Protein AF-X5E3U2-F1 (afdb_monomer)

Mean predicted aligned error: 13.61 Å

Solvent-accessible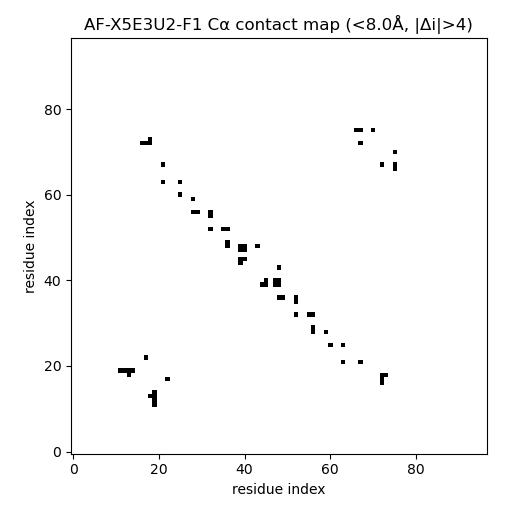 surface area (backbone atoms only — not comparable to full-atom values): 5946 Å² total; per-residue (Å²): 133,88,84,77,81,78,76,80,73,75,82,65,70,71,54,92,90,48,40,58,71,58,53,52,52,52,52,52,48,53,52,50,47,50,54,52,32,55,55,34,33,75,74,64,32,65,69,54,20,52,69,49,40,54,58,51,49,52,52,50,52,51,51,51,51,51,51,48,72,75,33,48,78,63,43,52,61,52,52,53,50,59,69,69,50,61,86,85,71,67,72,78,75,79,78,76,131

Structure (mmCIF, N/CA/C/O backbone):
data_AF-X5E3U2-F1
#
_entry.id   AF-X5E3U2-F1
#
loop_
_atom_site.group_PDB
_atom_site.id
_atom_site.type_symbol
_atom_site.label_atom_id
_atom_site.label_alt_id
_atom_site.label_comp_id
_atom_site.label_asym_id
_atom_site.label_entity_id
_atom_site.label_seq_id
_atom_site.pdbx_PDB_ins_code
_atom_site.Cartn_x
_atom_site.Cartn_y
_atom_site.Cartn_z
_atom_site.occupancy
_atom_site.B_iso_or_equiv
_atom_site.auth_seq_id
_atom_site.auth_comp_id
_atom_site.auth_asym_id
_atom_site.auth_atom_id
_atom_site.pdbx_PDB_model_num
ATOM 1 N N . MET A 1 1 ? -36.010 29.713 35.354 1.00 47.19 1 MET A N 1
ATOM 2 C CA . MET A 1 1 ? -35.149 29.579 34.156 1.00 47.19 1 MET A CA 1
ATOM 3 C C . MET A 1 1 ? -35.453 28.238 33.500 1.00 47.19 1 MET A C 1
ATOM 5 O O . MET A 1 1 ? -35.379 27.229 34.185 1.00 47.19 1 MET A O 1
ATOM 9 N N . LYS A 1 2 ? -35.898 28.222 32.236 1.00 42.88 2 LYS A N 1
ATOM 10 C CA . LYS A 1 2 ? -36.206 26.977 31.508 1.00 42.88 2 LYS A CA 1
ATOM 11 C C . LYS A 1 2 ? -34.900 26.383 30.973 1.00 42.88 2 LYS A C 1
ATOM 13 O O . LYS A 1 2 ? -34.243 27.016 30.154 1.00 42.88 2 LYS A O 1
ATOM 18 N N . SER A 1 3 ? -34.526 25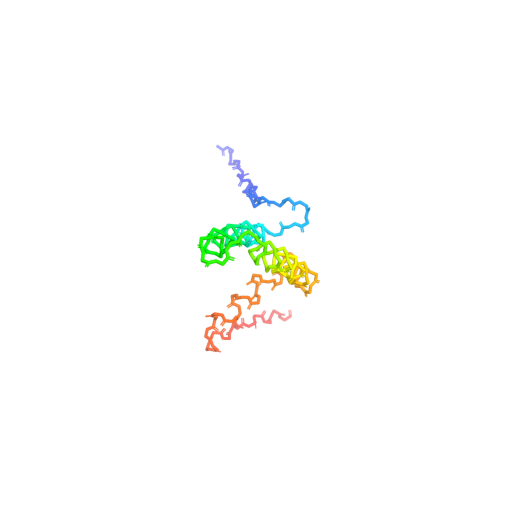.201 31.457 1.00 55.34 3 SER A N 1
ATOM 19 C CA . SER A 1 3 ? -33.362 24.460 30.965 1.00 55.34 3 SER A CA 1
ATOM 20 C C . SER A 1 3 ? -33.706 23.790 29.641 1.00 55.34 3 SER A C 1
ATOM 22 O O . SER A 1 3 ? -34.518 22.869 29.595 1.00 55.34 3 SER A O 1
ATOM 24 N N . TYR A 1 4 ? -33.089 24.257 28.561 1.00 59.38 4 TYR A N 1
ATOM 25 C CA . TYR A 1 4 ? -33.166 23.604 27.261 1.00 59.38 4 TYR A CA 1
ATOM 26 C C . TYR A 1 4 ? -32.114 22.499 27.215 1.00 59.38 4 TYR A C 1
ATOM 28 O O . TYR A 1 4 ? -30.918 22.760 27.342 1.00 59.38 4 TYR A O 1
ATOM 36 N N . THR A 1 5 ? -32.555 21.251 27.063 1.00 61.75 5 THR A N 1
ATOM 37 C CA . THR A 1 5 ? -31.647 20.116 26.903 1.00 61.75 5 THR A CA 1
ATOM 38 C C . THR A 1 5 ? -31.043 20.218 25.506 1.00 61.75 5 THR A C 1
ATOM 40 O O . THR A 1 5 ? -31.738 19.985 24.514 1.00 61.75 5 THR A O 1
ATOM 43 N N . ILE A 1 6 ? -29.774 20.606 25.395 1.00 63.44 6 ILE A N 1
ATOM 44 C CA . ILE A 1 6 ? -29.072 20.542 24.114 1.00 63.44 6 ILE A CA 1
ATOM 45 C C . ILE A 1 6 ? -28.891 19.060 23.793 1.00 63.44 6 ILE A C 1
ATOM 47 O O . ILE A 1 6 ? -28.033 18.386 24.362 1.00 63.44 6 ILE A O 1
ATOM 51 N N . GLN A 1 7 ? -29.741 18.532 22.911 1.00 62.28 7 GLN A N 1
ATOM 52 C CA . GLN A 1 7 ? -29.535 17.204 22.356 1.00 62.28 7 GLN A CA 1
ATOM 53 C C . GLN A 1 7 ? -28.278 17.272 21.497 1.00 62.28 7 GLN A C 1
ATOM 55 O O . GLN A 1 7 ? -28.237 17.974 20.487 1.00 62.28 7 GLN A O 1
ATOM 60 N N . LYS A 1 8 ? -27.226 16.586 21.946 1.00 55.66 8 LYS A N 1
ATOM 61 C CA . LYS A 1 8 ? -25.971 16.457 21.215 1.00 55.66 8 LYS A CA 1
ATOM 62 C C . LYS A 1 8 ? -26.270 15.670 19.943 1.00 55.66 8 LYS A C 1
ATOM 64 O O . LYS A 1 8 ? -26.354 14.448 19.964 1.00 55.66 8 LYS A O 1
ATOM 69 N N . ILE A 1 9 ? -26.506 16.393 18.857 1.00 55.59 9 ILE A N 1
ATOM 70 C CA . ILE A 1 9 ? -26.666 15.811 17.534 1.00 55.59 9 ILE A CA 1
ATOM 71 C C . ILE A 1 9 ? -25.303 15.205 17.216 1.00 55.59 9 ILE A C 1
ATOM 73 O O . ILE A 1 9 ? -24.306 15.922 17.158 1.00 55.59 9 ILE A O 1
ATOM 77 N N . ASP A 1 10 ? -25.236 13.880 17.132 1.00 52.31 10 ASP A N 1
ATOM 78 C CA . ASP A 1 10 ? -24.027 13.157 16.762 1.00 52.31 10 ASP A CA 1
ATOM 79 C C . ASP A 1 10 ? -23.653 13.569 15.332 1.00 52.31 10 ASP A C 1
ATOM 81 O O . ASP A 1 10 ? -24.068 12.950 14.354 1.00 52.31 10 ASP A O 1
ATOM 85 N N . THR A 1 11 ? -22.853 14.627 15.192 1.00 51.56 11 THR A N 1
ATOM 86 C CA . THR A 1 11 ? -22.246 15.075 13.929 1.00 51.56 11 THR A CA 1
ATOM 87 C C . THR A 1 11 ? -21.149 14.106 13.480 1.00 51.56 11 THR A C 1
ATOM 89 O O . THR A 1 11 ? -20.142 14.495 12.895 1.00 51.56 11 THR A O 1
ATOM 92 N N . ASN A 1 12 ? -21.301 12.814 13.768 1.00 47.12 12 ASN A N 1
ATOM 93 C CA . ASN A 1 12 ? -20.574 11.805 13.035 1.00 47.12 12 ASN A CA 1
ATOM 94 C C . ASN A 1 12 ? -21.135 11.848 11.620 1.00 47.12 12 ASN A C 1
ATOM 96 O O . ASN A 1 12 ? -22.319 11.599 11.409 1.00 47.12 12 ASN A O 1
ATOM 100 N N . LEU A 1 13 ? -20.285 12.238 10.674 1.00 47.31 13 LEU A N 1
ATOM 101 C CA . LEU A 1 13 ? -20.578 12.344 9.253 1.00 47.31 13 LEU A CA 1
ATOM 102 C C . LEU A 1 13 ? -20.969 10.950 8.717 1.00 47.31 13 LEU A C 1
ATOM 104 O O . LEU A 1 13 ? -20.165 10.222 8.138 1.00 47.31 13 LEU A O 1
ATOM 108 N N . TYR A 1 14 ? -22.205 10.528 8.978 1.00 46.16 14 TYR A N 1
ATOM 109 C CA . TYR A 1 14 ? -22.801 9.304 8.465 1.00 46.16 14 TYR A CA 1
ATOM 110 C C . TYR A 1 14 ? -23.221 9.577 7.024 1.00 46.16 14 TYR A C 1
ATOM 112 O O . TYR A 1 14 ? -24.399 9.744 6.709 1.00 46.16 14 TYR A O 1
ATOM 120 N N . ILE A 1 15 ? -22.244 9.623 6.121 1.00 51.19 15 ILE A N 1
ATOM 121 C CA . ILE A 1 15 ? -22.541 9.480 4.701 1.00 51.19 15 ILE A CA 1
ATOM 122 C C . ILE A 1 15 ? -23.052 8.045 4.545 1.00 51.19 15 ILE A C 1
ATOM 124 O O . ILE A 1 15 ? -22.297 7.088 4.738 1.00 51.19 15 ILE A O 1
ATOM 128 N N . LYS A 1 16 ? -24.363 7.907 4.297 1.00 44.75 16 LYS A N 1
ATOM 129 C CA . LYS A 1 16 ? -25.083 6.657 3.997 1.00 44.75 16 LYS A CA 1
ATOM 130 C C . LYS A 1 16 ? -24.157 5.643 3.304 1.00 44.75 16 LYS A C 1
ATOM 132 O O . LYS A 1 16 ? -23.932 5.736 2.106 1.00 44.75 16 LYS A O 1
ATOM 137 N N . GLY A 1 17 ? -23.627 4.672 4.051 1.00 51.66 17 GLY A N 1
ATOM 138 C CA . GLY A 1 17 ? -22.896 3.541 3.467 1.00 51.66 17 GLY A CA 1
ATOM 139 C C . GLY A 1 17 ? -21.388 3.465 3.722 1.00 51.66 17 GLY A C 1
ATOM 140 O O . GLY A 1 17 ? -20.836 2.387 3.507 1.00 51.66 17 GLY A O 1
ATOM 141 N N . PHE A 1 18 ? -20.720 4.506 4.227 1.00 52.38 18 PHE A N 1
ATOM 142 C CA . PHE A 1 18 ? -19.278 4.446 4.507 1.00 52.38 18 PHE A CA 1
ATOM 143 C C . PHE A 1 18 ? -18.972 4.972 5.913 1.00 52.38 18 PHE A C 1
ATOM 145 O O . PHE A 1 18 ? -19.177 6.142 6.218 1.00 52.38 18 PHE A O 1
ATOM 152 N N . SER A 1 19 ? -18.468 4.096 6.787 1.00 61.59 19 SER A N 1
ATOM 153 C CA . SER A 1 19 ? -17.897 4.515 8.072 1.00 61.59 19 SER A CA 1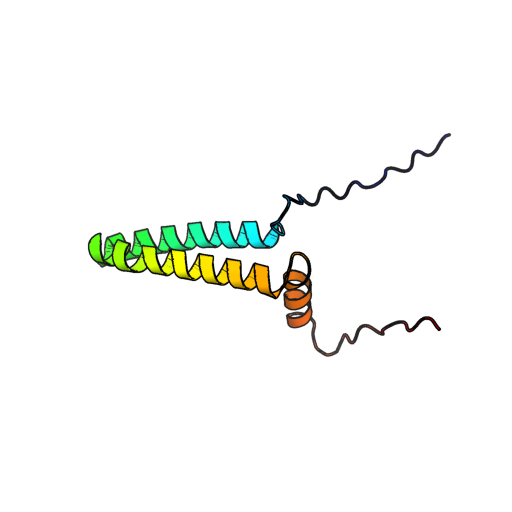
ATOM 154 C C . SER A 1 19 ? -16.756 5.496 7.787 1.00 61.59 19 SER A C 1
ATOM 156 O O . SER A 1 19 ? -15.880 5.169 6.984 1.00 61.59 19 SER A O 1
ATOM 158 N N . GLY A 1 20 ? -16.752 6.685 8.403 1.00 64.31 20 GLY A N 1
ATOM 159 C CA . GLY A 1 20 ? -15.790 7.755 8.085 1.00 64.31 20 GLY A CA 1
ATOM 160 C C . GLY A 1 20 ? -14.331 7.282 8.074 1.00 64.31 20 GLY A C 1
ATOM 161 O O . GLY A 1 20 ? -13.556 7.662 7.205 1.00 64.31 20 GLY A O 1
ATOM 162 N N . GLN A 1 21 ? -13.976 6.333 8.944 1.00 67.62 21 GLN A N 1
ATOM 163 C CA . GLN A 1 21 ? -12.642 5.727 8.990 1.00 67.62 21 GLN A CA 1
ATOM 164 C C . GLN A 1 21 ? -12.258 4.958 7.712 1.00 67.62 21 GLN A C 1
ATOM 166 O O . GLN A 1 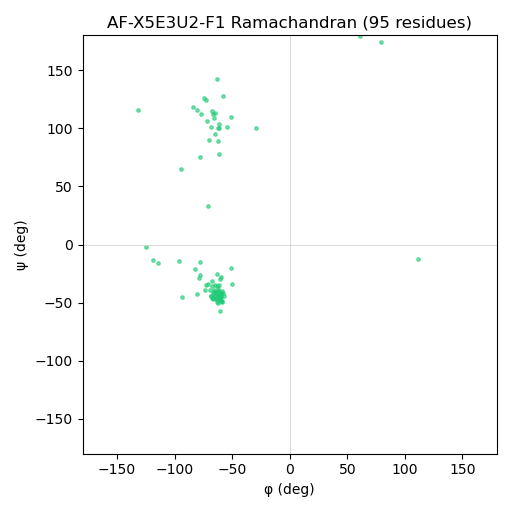21 ? -11.093 4.972 7.318 1.00 67.62 21 GLN A O 1
ATOM 171 N N . LEU A 1 22 ? -13.209 4.284 7.058 1.00 71.25 22 LEU A N 1
ATOM 172 C CA . LEU A 1 22 ? -12.961 3.597 5.788 1.00 71.25 22 LEU A CA 1
ATOM 173 C C . LEU A 1 22 ? -12.748 4.607 4.653 1.00 71.25 22 LEU A C 1
ATOM 175 O O . LEU A 1 22 ? -11.921 4.345 3.783 1.00 71.25 22 LEU A O 1
ATOM 179 N N . VAL A 1 23 ? -13.436 5.758 4.682 1.00 73.88 23 VAL A N 1
ATOM 180 C CA . VAL A 1 23 ? -13.240 6.838 3.695 1.00 73.88 23 VAL A CA 1
ATOM 181 C C . VAL A 1 23 ? -11.809 7.354 3.786 1.00 73.88 23 VAL A C 1
ATOM 183 O O . VAL A 1 23 ? -11.115 7.420 2.775 1.00 73.88 23 VAL A O 1
ATOM 186 N N . TYR A 1 24 ? -11.331 7.628 5.003 1.00 75.75 24 TYR A N 1
ATOM 187 C CA . TYR A 1 24 ? -9.938 8.019 5.218 1.00 75.75 24 TYR A CA 1
ATOM 188 C C . TYR A 1 24 ? -8.963 6.947 4.716 1.00 75.75 24 TYR A C 1
ATOM 190 O O . TYR A 1 24 ? -7.963 7.274 4.089 1.00 75.75 24 TYR A O 1
ATOM 198 N N . LEU A 1 25 ? -9.256 5.661 4.920 1.00 80.25 25 LEU A N 1
ATOM 199 C CA . LEU A 1 25 ? -8.397 4.568 4.448 1.00 80.25 25 LEU A CA 1
ATOM 200 C C . LEU A 1 25 ? -8.359 4.452 2.916 1.00 80.25 25 LEU A C 1
ATOM 202 O O . LEU A 1 25 ? -7.307 4.156 2.350 1.00 80.25 25 LEU A O 1
ATOM 206 N N . ALA A 1 26 ? -9.481 4.715 2.245 1.00 82.62 26 ALA A N 1
ATOM 207 C CA . ALA A 1 26 ? -9.530 4.822 0.791 1.00 82.62 26 ALA A CA 1
ATOM 208 C C . ALA A 1 26 ? -8.709 6.022 0.296 1.00 82.62 26 ALA A C 1
ATOM 210 O O . ALA A 1 26 ? -7.900 5.865 -0.618 1.00 82.62 26 ALA A O 1
ATOM 211 N N . LEU A 1 27 ? -8.842 7.179 0.953 1.00 85.81 27 LEU A N 1
ATOM 212 C CA . LEU A 1 27 ? -8.068 8.384 0.651 1.00 85.81 27 LEU A CA 1
ATOM 213 C C . LEU A 1 27 ? -6.557 8.142 0.786 1.00 85.81 27 LEU A C 1
ATOM 215 O O . LEU A 1 27 ? -5.802 8.425 -0.143 1.00 85.81 27 LEU A O 1
ATOM 219 N N . TYR A 1 28 ? -6.113 7.558 1.904 1.00 86.44 28 TYR A N 1
ATOM 220 C CA . TYR A 1 28 ? -4.708 7.181 2.088 1.00 86.44 28 TYR A CA 1
ATOM 221 C C . TYR A 1 28 ? -4.243 6.152 1.054 1.00 86.44 28 TYR A C 1
ATOM 223 O O . TYR A 1 28 ? -3.099 6.215 0.614 1.00 86.44 28 TYR A O 1
ATOM 231 N N . GLY A 1 29 ? -5.121 5.236 0.634 1.00 87.38 29 GLY A N 1
ATOM 232 C CA . GLY A 1 29 ? -4.843 4.296 -0.451 1.00 87.38 29 GLY A CA 1
ATOM 233 C C . GLY A 1 29 ? -4.511 4.997 -1.764 1.00 87.38 29 GLY A C 1
ATOM 234 O O . GLY A 1 29 ? -3.488 4.689 -2.366 1.00 87.38 29 GLY A O 1
ATOM 235 N N . ILE A 1 30 ? -5.332 5.975 -2.159 1.00 88.56 30 ILE A N 1
ATOM 236 C CA . ILE A 1 30 ? -5.123 6.780 -3.372 1.00 88.56 30 ILE A CA 1
ATOM 237 C C . ILE A 1 30 ? -3.780 7.516 -3.301 1.00 88.56 30 ILE A C 1
ATOM 239 O O . ILE A 1 30 ? -2.981 7.430 -4.237 1.00 88.56 30 ILE A O 1
ATOM 243 N N . LEU A 1 31 ? -3.501 8.184 -2.176 1.00 92.25 31 LEU A N 1
ATOM 244 C CA . LEU A 1 31 ? -2.236 8.893 -1.957 1.00 92.25 31 LEU A CA 1
ATOM 245 C C . LEU A 1 31 ? -1.030 7.949 -2.042 1.00 92.25 31 LEU A C 1
ATOM 247 O O . LEU A 1 31 ? -0.057 8.254 -2.728 1.00 92.25 31 LEU A O 1
ATOM 251 N N . ALA A 1 32 ? -1.105 6.781 -1.401 1.00 91.19 32 ALA A N 1
ATOM 252 C CA . ALA A 1 32 ? -0.037 5.787 -1.438 1.00 91.19 32 ALA A CA 1
ATOM 253 C C . ALA A 1 32 ? 0.215 5.268 -2.862 1.00 91.19 32 ALA A C 1
ATOM 255 O O . ALA A 1 32 ? 1.368 5.168 -3.278 1.00 91.19 32 ALA A O 1
ATOM 256 N N . THR A 1 33 ? -0.838 4.987 -3.638 1.00 90.06 33 THR A N 1
ATOM 257 C CA . THR A 1 33 ? -0.682 4.559 -5.038 1.00 90.06 33 THR A CA 1
ATOM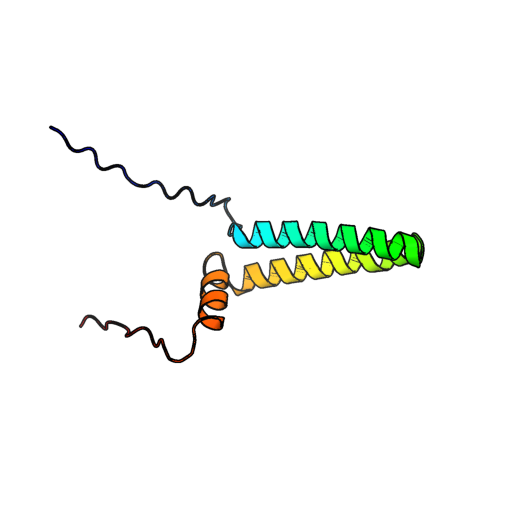 258 C C . THR A 1 33 ? -0.127 5.647 -5.946 1.00 90.06 33 THR A C 1
ATOM 260 O O . THR A 1 33 ? 0.603 5.324 -6.880 1.00 90.06 33 THR A O 1
ATOM 263 N N . LEU A 1 34 ? -0.416 6.919 -5.664 1.00 90.81 34 LEU A N 1
ATOM 264 C CA . LEU A 1 34 ? 0.165 8.043 -6.395 1.00 90.81 34 LEU A CA 1
ATOM 265 C C . LEU A 1 34 ? 1.670 8.142 -6.124 1.00 90.81 34 LEU A C 1
ATOM 267 O O . LEU A 1 34 ? 2.457 8.231 -7.062 1.00 90.81 34 LEU A O 1
ATOM 271 N N . ILE A 1 35 ? 2.085 8.044 -4.860 1.00 93.00 35 ILE A N 1
ATOM 272 C CA . ILE A 1 35 ? 3.508 8.036 -4.491 1.00 93.00 35 ILE A CA 1
ATOM 273 C C . ILE A 1 35 ? 4.226 6.839 -5.131 1.00 93.00 35 ILE A C 1
ATOM 275 O O . ILE A 1 35 ? 5.289 7.008 -5.726 1.00 93.00 35 ILE A O 1
ATOM 279 N N . LEU A 1 36 ? 3.624 5.646 -5.068 1.00 91.62 36 LEU A N 1
ATOM 280 C CA . LEU A 1 36 ? 4.153 4.441 -5.713 1.00 91.62 36 LEU A CA 1
ATOM 281 C C . LEU A 1 36 ? 4.340 4.652 -7.223 1.00 91.62 36 LEU A C 1
ATOM 283 O O . LEU A 1 36 ? 5.382 4.287 -7.765 1.00 91.62 36 LEU A O 1
ATOM 287 N N . PHE A 1 37 ? 3.358 5.271 -7.885 1.00 91.62 37 PHE A N 1
ATOM 288 C CA . PHE A 1 37 ? 3.422 5.575 -9.312 1.00 91.62 37 PHE A CA 1
ATOM 289 C C . PHE A 1 37 ? 4.599 6.489 -9.637 1.00 91.62 37 PHE A C 1
ATOM 291 O O . PHE A 1 37 ? 5.355 6.187 -10.554 1.00 91.62 37 PHE A O 1
ATOM 298 N N . VAL A 1 38 ? 4.784 7.569 -8.872 1.00 93.06 38 VAL A N 1
ATOM 299 C CA . VAL A 1 38 ? 5.889 8.517 -9.078 1.00 93.06 38 VAL A CA 1
ATOM 300 C C . VAL A 1 38 ? 7.243 7.820 -8.937 1.00 93.06 38 VAL A C 1
ATOM 302 O O . VAL A 1 38 ? 8.103 7.976 -9.801 1.00 93.06 38 VAL A O 1
ATOM 305 N N . ILE A 1 39 ? 7.421 7.007 -7.892 1.00 93.69 39 ILE A N 1
ATOM 306 C CA . ILE A 1 39 ? 8.675 6.277 -7.655 1.00 93.69 39 ILE A CA 1
ATOM 307 C C . ILE A 1 39 ? 8.958 5.300 -8.801 1.00 93.69 39 ILE A C 1
ATOM 309 O O . ILE A 1 39 ? 10.049 5.315 -9.372 1.00 93.69 39 ILE A O 1
ATOM 313 N N . LEU A 1 40 ? 7.973 4.475 -9.171 1.00 91.38 40 LEU A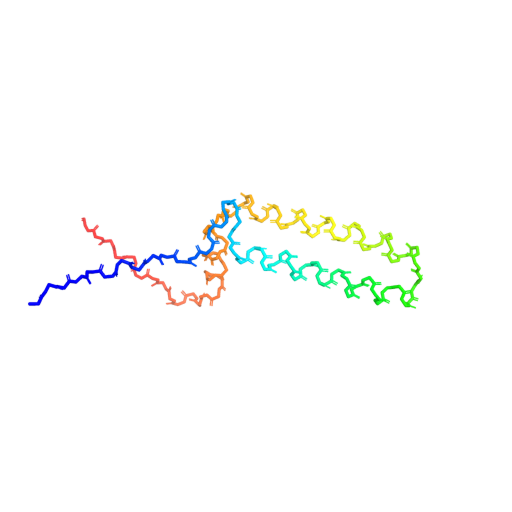 N 1
ATOM 314 C CA . LEU A 1 40 ? 8.119 3.522 -10.273 1.00 91.38 40 LEU A CA 1
ATOM 315 C C . LEU A 1 40 ? 8.365 4.235 -11.603 1.00 91.38 40 LEU A C 1
ATOM 317 O O . LEU A 1 40 ? 9.145 3.753 -12.417 1.00 91.38 40 LEU A O 1
ATOM 321 N N . TYR A 1 41 ? 7.720 5.383 -11.827 1.00 91.06 41 TYR A N 1
ATOM 322 C CA . TYR A 1 41 ? 7.833 6.137 -13.074 1.00 91.06 41 TYR A CA 1
ATOM 323 C C . TYR A 1 41 ? 9.257 6.633 -13.290 1.00 91.06 41 TYR A C 1
ATOM 325 O O . TYR A 1 41 ? 9.785 6.498 -14.391 1.00 91.06 41 TYR A O 1
ATOM 333 N N . ILE A 1 42 ? 9.889 7.140 -12.231 1.00 92.06 42 ILE A N 1
ATOM 334 C CA . ILE A 1 42 ? 11.282 7.590 -12.274 1.00 92.06 42 ILE A CA 1
ATOM 335 C C . ILE A 1 42 ? 12.234 6.394 -12.434 1.00 92.06 42 ILE A C 1
ATOM 337 O O . ILE A 1 42 ? 13.206 6.489 -13.175 1.00 92.06 42 ILE A O 1
ATOM 341 N N . ALA A 1 43 ? 11.962 5.270 -11.763 1.00 92.50 43 ALA A N 1
ATOM 342 C CA . ALA A 1 43 ? 12.877 4.128 -11.731 1.00 92.50 43 ALA A CA 1
ATOM 343 C C . ALA A 1 43 ? 12.814 3.216 -12.971 1.00 92.50 43 ALA A C 1
ATOM 345 O O . ALA A 1 43 ? 13.848 2.757 -13.447 1.00 92.50 43 ALA A O 1
ATOM 346 N N . ALA A 1 44 ? 11.614 2.911 -13.469 1.00 90.56 44 ALA A N 1
ATOM 347 C CA . ALA A 1 44 ? 11.376 1.863 -14.468 1.00 90.56 44 ALA A CA 1
ATOM 348 C C . ALA A 1 44 ? 10.641 2.362 -15.727 1.00 90.56 44 ALA A C 1
ATOM 350 O O . ALA A 1 44 ? 10.414 1.592 -16.662 1.00 90.56 44 ALA A O 1
ATOM 351 N N . GLY A 1 45 ? 10.272 3.644 -15.765 1.00 88.62 45 GLY A N 1
ATOM 352 C CA . GLY A 1 45 ? 9.565 4.251 -16.886 1.00 88.62 45 GLY A CA 1
ATOM 353 C C . GLY A 1 45 ? 8.063 3.955 -16.909 1.00 88.62 45 GLY A C 1
ATOM 354 O O . GLY A 1 45 ? 7.508 3.198 -16.112 1.00 88.62 45 GLY A O 1
ATOM 355 N N . THR A 1 46 ? 7.372 4.590 -17.854 1.00 87.88 46 THR A N 1
ATOM 356 C CA . THR A 1 46 ? 5.905 4.699 -17.861 1.00 87.88 46 THR A CA 1
ATOM 357 C C . THR A 1 46 ? 5.186 3.355 -17.965 1.00 87.88 46 THR A C 1
ATOM 359 O O . THR A 1 46 ? 4.181 3.145 -17.289 1.00 87.88 46 THR A O 1
ATOM 362 N N . PHE A 1 47 ? 5.694 2.433 -18.788 1.00 90.75 47 PHE A N 1
ATOM 363 C CA . PHE A 1 47 ? 5.013 1.166 -19.064 1.00 90.75 47 PHE A CA 1
ATOM 364 C C . PHE A 1 47 ? 4.943 0.269 -17.821 1.00 90.75 47 PHE A C 1
ATOM 366 O O . PHE A 1 47 ? 3.869 -0.214 -17.463 1.00 90.75 47 PHE A O 1
ATOM 373 N N . VAL A 1 48 ? 6.070 0.116 -17.116 1.00 90.62 48 VAL A N 1
ATOM 374 C CA . VAL A 1 48 ? 6.149 -0.690 -15.889 1.00 90.62 48 VAL A CA 1
ATOM 375 C C . VAL A 1 48 ? 5.309 -0.058 -14.781 1.00 90.62 48 VAL A C 1
ATOM 377 O O . VAL A 1 48 ? 4.562 -0.759 -14.097 1.00 90.62 48 VAL A O 1
ATOM 380 N N . SER A 1 49 ? 5.346 1.269 -14.645 1.00 90.44 49 SER A N 1
ATOM 381 C CA . SER A 1 49 ? 4.554 1.972 -13.631 1.00 90.44 49 SER A CA 1
ATOM 382 C C . SER A 1 49 ? 3.064 1.777 -13.802 1.00 90.44 49 SER A C 1
ATOM 384 O O . SER A 1 49 ? 2.380 1.483 -12.828 1.00 90.44 49 SER A O 1
ATOM 386 N N . VAL A 1 50 ? 2.543 1.915 -15.022 1.00 90.12 50 VAL A N 1
ATOM 387 C CA . VAL A 1 50 ? 1.107 1.743 -15.275 1.00 90.12 50 VAL A CA 1
ATOM 388 C C . VAL A 1 50 ? 0.702 0.282 -15.080 1.00 90.12 50 VAL A C 1
ATOM 390 O O . VAL A 1 50 ? -0.292 0.014 -14.401 1.00 90.12 50 VAL A O 1
ATOM 393 N N . ALA A 1 51 ? 1.500 -0.657 -15.599 1.00 92.06 51 ALA A N 1
ATOM 394 C CA . ALA A 1 51 ? 1.233 -2.088 -15.483 1.00 92.06 51 ALA A CA 1
ATOM 395 C C . ALA A 1 51 ? 1.194 -2.576 -14.026 1.00 92.06 51 ALA A C 1
ATOM 397 O O . ALA A 1 51 ? 0.460 -3.513 -13.730 1.00 92.06 51 ALA A O 1
ATOM 398 N N . VAL A 1 52 ? 1.936 -1.941 -13.112 1.00 90.56 52 VAL A N 1
ATOM 399 C CA . VAL A 1 52 ? 1.950 -2.301 -11.685 1.00 90.56 52 VAL A CA 1
ATOM 400 C C . VAL A 1 52 ? 0.945 -1.478 -10.872 1.00 90.56 52 VAL A C 1
ATOM 402 O O . VAL A 1 52 ? 0.200 -2.045 -10.069 1.00 90.56 52 VAL A O 1
ATOM 405 N N . CYS A 1 53 ? 0.865 -0.158 -11.075 1.00 89.56 53 CYS A N 1
ATOM 406 C CA . CYS A 1 53 ? -0.004 0.706 -10.268 1.00 89.56 53 CYS A CA 1
ATOM 407 C C . CYS A 1 53 ? -1.487 0.435 -10.484 1.00 89.56 53 CYS A C 1
ATOM 409 O O . CYS A 1 53 ? -2.237 0.424 -9.508 1.00 89.56 53 CYS A O 1
ATOM 411 N N . VAL A 1 54 ? -1.922 0.217 -11.728 1.00 89.19 54 VAL A N 1
ATOM 412 C CA . VAL A 1 54 ? -3.342 -0.008 -12.033 1.00 89.19 54 VAL A CA 1
ATOM 413 C C . VAL A 1 54 ? -3.873 -1.248 -11.297 1.00 89.19 54 VAL A C 1
ATOM 415 O O . VAL A 1 54 ? -4.797 -1.099 -10.491 1.00 89.19 54 VAL A O 1
ATOM 418 N N . PRO A 1 55 ? -3.300 -2.457 -11.462 1.00 92.12 55 PRO A N 1
ATOM 419 C CA . PRO A 1 55 ? -3.781 -3.627 -10.733 1.00 92.12 55 PRO A CA 1
ATOM 420 C C . PRO A 1 55 ? -3.572 -3.511 -9.220 1.00 92.12 55 PRO A C 1
ATOM 422 O O . PRO A 1 55 ? -4.443 -3.951 -8.469 1.00 92.12 55 PRO A O 1
ATOM 425 N N . ALA A 1 56 ? -2.489 -2.883 -8.745 1.00 89.31 56 ALA A N 1
ATOM 426 C CA . ALA A 1 56 ? -2.284 -2.661 -7.312 1.00 89.31 56 ALA A CA 1
ATOM 427 C C . ALA A 1 56 ? -3.394 -1.789 -6.696 1.00 89.31 56 ALA A C 1
ATOM 429 O O . ALA A 1 56 ? -3.920 -2.113 -5.627 1.00 89.31 56 ALA A O 1
ATOM 430 N N . PHE A 1 57 ? -3.802 -0.725 -7.391 1.00 88.31 57 PHE A N 1
ATOM 431 C CA . PHE A 1 57 ? -4.888 0.154 -6.967 1.00 88.31 57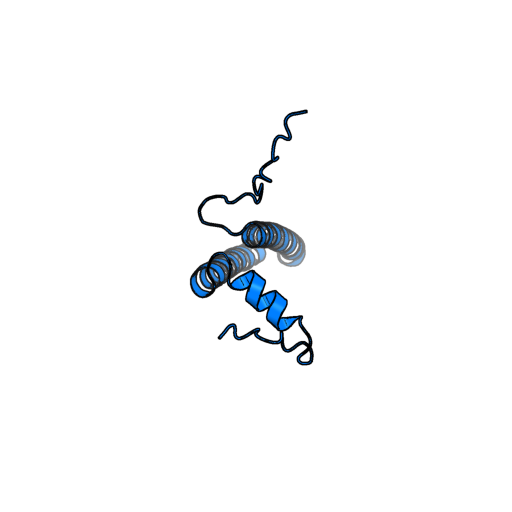 PHE A CA 1
ATOM 432 C C . PHE A 1 57 ? -6.233 -0.579 -6.922 1.00 88.31 57 PHE A C 1
ATOM 434 O O . PHE A 1 57 ? -6.941 -0.527 -5.911 1.00 88.31 57 PHE A O 1
ATOM 441 N N . PHE A 1 58 ? -6.564 -1.335 -7.972 1.00 88.25 58 PHE A N 1
ATOM 442 C CA . PHE A 1 58 ? -7.790 -2.136 -7.999 1.00 88.25 58 PHE A CA 1
ATOM 443 C C . PHE A 1 58 ? -7.799 -3.234 -6.928 1.00 88.25 58 PHE A C 1
ATOM 445 O O . PHE A 1 58 ? -8.815 -3.421 -6.254 1.00 88.25 58 PHE A O 1
ATOM 452 N N . ALA A 1 59 ? -6.675 -3.920 -6.705 1.00 89.25 59 ALA A N 1
ATOM 453 C CA . ALA A 1 59 ? -6.546 -4.920 -5.647 1.00 89.25 59 ALA A CA 1
ATOM 454 C C . ALA A 1 59 ? -6.752 -4.304 -4.252 1.00 89.25 59 ALA A C 1
ATOM 456 O O . ALA A 1 59 ? -7.427 -4.892 -3.399 1.00 89.25 59 ALA A O 1
ATOM 457 N N . TRP A 1 60 ? -6.221 -3.099 -4.025 1.00 86.44 60 TRP A N 1
ATOM 458 C CA . TRP A 1 60 ? -6.428 -2.352 -2.786 1.00 86.44 60 TRP A CA 1
ATOM 459 C C . TRP A 1 60 ? -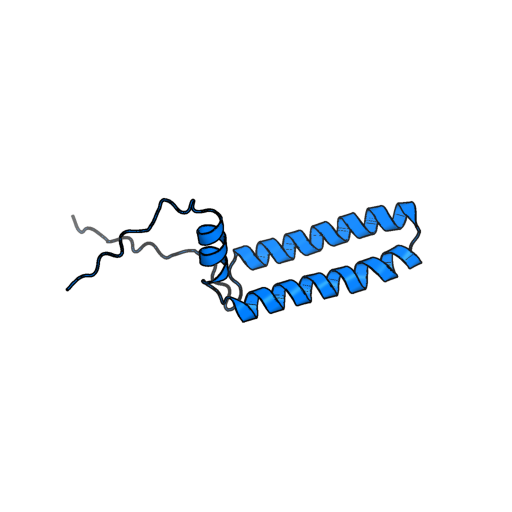7.901 -1.988 -2.573 1.00 86.44 60 TRP A C 1
ATOM 461 O O . TRP A 1 60 ? -8.462 -2.289 -1.515 1.00 86.44 60 TRP A O 1
ATOM 471 N N . LEU A 1 61 ? -8.557 -1.417 -3.589 1.00 84.25 61 LEU A N 1
ATOM 472 C CA . LEU A 1 61 ? -9.985 -1.090 -3.536 1.00 84.25 61 LEU A CA 1
ATOM 473 C C . LEU A 1 61 ? -10.854 -2.328 -3.303 1.00 84.25 61 LEU A C 1
ATOM 475 O O . LEU A 1 61 ? -11.760 -2.299 -2.468 1.00 84.25 61 LEU A O 1
ATOM 479 N N . TYR A 1 62 ? -10.554 -3.438 -3.976 1.00 86.06 62 TYR A N 1
ATOM 480 C CA . TYR A 1 62 ? -11.262 -4.698 -3.769 1.00 86.06 62 TYR A CA 1
ATOM 481 C C . TYR A 1 62 ? -11.119 -5.193 -2.325 1.00 86.06 62 TYR A C 1
ATOM 483 O O . TYR A 1 62 ? -12.095 -5.610 -1.697 1.00 86.06 62 TYR A O 1
ATOM 491 N N . ARG A 1 63 ? -9.915 -5.089 -1.752 1.00 82.12 63 ARG A N 1
ATOM 492 C CA . ARG A 1 63 ? -9.654 -5.462 -0.358 1.00 82.12 63 ARG A CA 1
ATOM 493 C C . ARG A 1 63 ? -10.416 -4.567 0.622 1.00 82.12 63 ARG A C 1
ATOM 495 O O . ARG A 1 63 ? -10.975 -5.093 1.586 1.00 82.12 63 ARG A O 1
ATOM 502 N N . LEU A 1 64 ? -10.487 -3.260 0.367 1.00 79.56 64 LEU A N 1
ATOM 503 C CA . LEU A 1 64 ? -11.296 -2.322 1.156 1.00 79.56 64 LEU A CA 1
ATOM 504 C C . LEU A 1 64 ? -12.789 -2.656 1.084 1.00 79.56 64 LEU A C 1
ATOM 506 O O . LEU A 1 64 ? -13.445 -2.727 2.122 1.00 79.56 64 LEU A O 1
ATOM 510 N N . ASN A 1 65 ? -13.306 -2.945 -0.109 1.00 76.44 65 ASN A N 1
ATOM 511 C CA . ASN A 1 65 ? -14.707 -3.316 -0.302 1.00 76.44 65 ASN A CA 1
ATOM 512 C C . ASN A 1 65 ? -15.034 -4.649 0.402 1.00 76.44 65 ASN A C 1
ATOM 514 O O . ASN A 1 65 ? -16.019 -4.761 1.133 1.00 76.44 65 ASN A O 1
ATOM 518 N N . ARG A 1 66 ? -14.141 -5.645 0.312 1.00 78.69 66 ARG A N 1
ATOM 519 C CA . ARG A 1 66 ? -14.268 -6.913 1.054 1.00 78.69 66 ARG A CA 1
ATOM 520 C C . ARG A 1 66 ? -14.288 -6.691 2.567 1.00 78.69 66 ARG A C 1
ATOM 522 O O . ARG A 1 66 ? -15.065 -7.327 3.275 1.00 78.69 66 ARG A O 1
ATOM 529 N N . ILE A 1 67 ? -13.441 -5.795 3.070 1.00 72.06 67 ILE A N 1
ATOM 530 C CA . ILE A 1 67 ? -13.410 -5.406 4.484 1.00 72.06 67 ILE A CA 1
ATOM 531 C C . ILE A 1 67 ? -14.734 -4.748 4.894 1.00 72.06 67 ILE A C 1
ATOM 533 O O . ILE A 1 67 ? -15.312 -5.123 5.913 1.00 72.06 67 ILE A O 1
ATOM 537 N N . GLN A 1 68 ? -15.242 -3.819 4.092 1.00 70.38 68 GLN A N 1
ATOM 538 C CA . GLN A 1 68 ? -16.516 -3.154 4.346 1.00 70.38 68 GLN A CA 1
ATOM 539 C C . GLN A 1 68 ? -17.676 -4.160 4.387 1.00 70.38 68 GLN A C 1
ATOM 541 O O . GLN A 1 68 ? -18.472 -4.134 5.328 1.00 70.38 68 GLN A O 1
ATOM 546 N N . LYS A 1 69 ? -17.722 -5.098 3.431 1.00 68.62 69 LYS A N 1
ATOM 547 C CA . LYS A 1 69 ? -18.751 -6.146 3.347 1.00 68.62 69 LYS A CA 1
ATOM 548 C C . LYS A 1 69 ? -18.687 -7.142 4.510 1.00 68.62 69 LYS A C 1
ATOM 550 O O . LYS A 1 69 ? -19.726 -7.530 5.029 1.00 68.62 69 LYS A O 1
ATOM 555 N N . ASN A 1 70 ? -17.486 -7.529 4.947 1.00 65.56 70 ASN A N 1
ATOM 556 C CA . ASN A 1 70 ? -17.312 -8.523 6.012 1.00 65.56 70 ASN A CA 1
ATOM 557 C C . ASN A 1 70 ? -17.551 -7.979 7.429 1.00 65.56 70 ASN A C 1
ATOM 559 O O . ASN A 1 70 ? -17.849 -8.762 8.326 1.00 65.56 70 ASN A O 1
ATOM 563 N N . TYR A 1 71 ? -17.367 -6.677 7.666 1.00 58.81 71 TYR A N 1
ATOM 564 C CA . TYR A 1 71 ? -17.377 -6.121 9.026 1.00 58.81 71 TYR A CA 1
ATOM 565 C C . TYR A 1 71 ? -18.473 -5.078 9.286 1.00 58.81 71 TYR A C 1
ATOM 567 O O . TYR A 1 71 ? -18.731 -4.763 10.449 1.00 58.81 71 TYR A O 1
ATOM 575 N N . GLY A 1 72 ? -19.140 -4.556 8.252 1.00 58.44 72 GLY A N 1
ATOM 576 C CA . GLY A 1 72 ? -20.195 -3.547 8.393 1.00 58.44 72 GLY A CA 1
ATOM 577 C C . GLY A 1 72 ? -19.725 -2.232 9.040 1.00 58.44 72 GLY A C 1
ATOM 578 O O . GLY A 1 72 ? -18.566 -2.072 9.432 1.00 58.44 72 GLY A O 1
ATOM 579 N N . HIS A 1 73 ? -20.638 -1.265 9.192 1.00 54.09 73 HIS A N 1
ATOM 580 C CA . HIS A 1 73 ? -20.300 0.115 9.607 1.00 54.09 73 HIS A CA 1
ATOM 581 C C . HIS A 1 73 ? -19.690 0.247 11.005 1.00 54.09 73 HIS A C 1
ATOM 583 O O . HIS A 1 73 ? -18.959 1.204 11.259 1.00 54.09 73 HIS A O 1
ATOM 589 N N . ARG A 1 74 ? -19.974 -0.699 11.909 1.00 55.69 74 ARG A N 1
ATOM 590 C CA . ARG A 1 74 ? -19.516 -0.677 13.313 1.00 55.69 74 ARG A CA 1
ATOM 591 C C . ARG A 1 74 ? -18.544 -1.804 13.682 1.00 55.69 74 ARG A C 1
ATOM 593 O O . ARG A 1 74 ? -17.874 -1.698 14.709 1.00 55.69 74 ARG A O 1
ATOM 600 N N . GLY A 1 75 ? -18.432 -2.868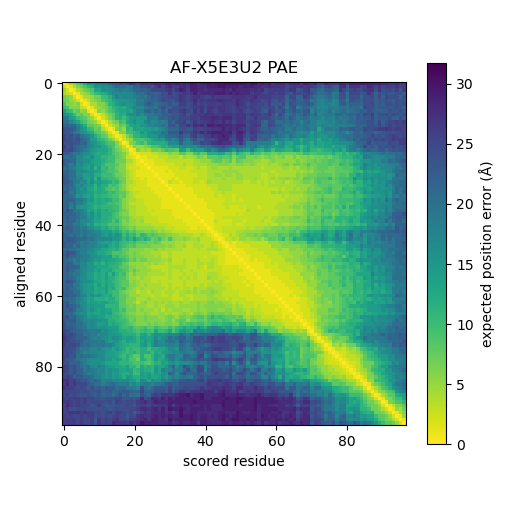 12.881 1.00 57.16 75 GLY A N 1
ATOM 601 C CA . GLY A 1 75 ? -17.646 -4.049 13.258 1.00 57.16 75 GLY A CA 1
ATOM 602 C C . GLY A 1 75 ? -16.141 -3.879 13.069 1.00 57.16 75 GLY A C 1
ATOM 603 O O . GLY A 1 75 ? -15.367 -4.453 13.833 1.00 57.16 75 GLY A O 1
ATOM 604 N N . TRP A 1 76 ? -15.693 -3.051 12.118 1.00 59.00 76 TRP A N 1
ATOM 605 C CA . TRP A 1 76 ? -14.255 -2.900 11.860 1.00 59.00 76 TRP A CA 1
ATOM 606 C C . TRP A 1 76 ? -13.533 -2.095 12.942 1.00 59.00 76 TRP A C 1
ATOM 608 O O . TRP A 1 76 ? -12.443 -2.470 13.373 1.00 59.00 76 TRP A O 1
ATOM 618 N N . HIS A 1 77 ? -14.181 -1.043 13.445 1.00 61.41 77 HIS A N 1
ATOM 619 C CA . HIS A 1 77 ? -13.661 -0.252 14.556 1.00 61.41 77 HIS A CA 1
ATOM 620 C C . HIS A 1 77 ? -13.633 -1.072 15.854 1.00 61.41 77 HIS A C 1
ATOM 622 O O . HIS A 1 77 ? -12.589 -1.157 16.499 1.00 61.41 77 HIS A O 1
ATOM 628 N N . LYS A 1 78 ? -14.726 -1.790 16.171 1.00 60.06 78 LYS A N 1
ATOM 629 C CA . LYS A 1 78 ? -14.766 -2.714 17.317 1.00 60.06 78 LYS A CA 1
ATOM 630 C C . LYS A 1 78 ? -13.690 -3.796 17.234 1.00 60.06 78 LYS A C 1
ATOM 632 O O . LYS A 1 78 ? -13.060 -4.076 18.242 1.00 60.06 78 LYS A O 1
ATOM 637 N N . LYS A 1 79 ? -13.439 -4.378 16.055 1.00 62.00 79 LYS A N 1
ATOM 638 C CA . LYS A 1 79 ? -12.419 -5.427 15.887 1.00 62.00 79 LYS A CA 1
ATOM 639 C C . LYS A 1 79 ? -10.990 -4.889 15.964 1.00 62.00 79 LYS A C 1
ATOM 641 O O . LYS A 1 79 ? -10.113 -5.581 16.473 1.00 62.00 79 LYS A O 1
ATOM 646 N N . ARG A 1 80 ? -10.741 -3.671 15.469 1.00 61.88 80 ARG A N 1
ATOM 647 C CA . ARG A 1 80 ? -9.426 -3.025 15.587 1.00 61.88 80 ARG A CA 1
ATOM 648 C C . ARG A 1 80 ? -9.129 -2.664 17.044 1.00 61.88 80 ARG A C 1
ATOM 650 O O . ARG A 1 80 ? -8.042 -2.976 17.512 1.00 61.88 80 ARG A O 1
ATOM 657 N N . ILE A 1 81 ? -10.110 -2.108 17.757 1.00 61.03 81 ILE A N 1
ATOM 658 C CA . ILE A 1 81 ? -9.991 -1.826 19.192 1.00 61.03 81 ILE A CA 1
ATOM 659 C C . ILE A 1 81 ? -9.849 -3.126 19.994 1.00 61.03 81 ILE A C 1
ATOM 661 O O . ILE A 1 81 ? -8.944 -3.221 20.811 1.00 61.03 81 ILE A O 1
ATOM 665 N N . ALA A 1 82 ? -10.626 -4.170 19.688 1.00 60.47 82 ALA A N 1
ATOM 666 C CA . ALA A 1 82 ? -10.489 -5.485 20.324 1.00 60.47 82 ALA A CA 1
ATOM 667 C C . ALA A 1 82 ? -9.107 -6.131 20.121 1.00 60.47 82 ALA A C 1
ATOM 669 O O . ALA A 1 82 ? -8.676 -6.898 20.967 1.00 60.47 82 ALA A O 1
ATOM 670 N N . ARG A 1 83 ? -8.401 -5.824 19.023 1.00 62.75 83 ARG A N 1
ATOM 671 C CA . ARG A 1 83 ? -7.022 -6.292 18.789 1.00 62.75 83 ARG A CA 1
ATOM 672 C C . ARG A 1 83 ? -5.949 -5.458 19.490 1.00 62.75 83 ARG A C 1
ATOM 674 O O . ARG A 1 83 ? -4.829 -5.932 19.615 1.00 62.75 83 ARG A O 1
ATOM 681 N N . GLN A 1 84 ? -6.258 -4.217 19.859 1.00 63.09 84 GLN A N 1
ATOM 682 C CA . GLN A 1 84 ? -5.340 -3.323 20.576 1.00 63.09 84 GLN A CA 1
ATOM 683 C C . GLN A 1 84 ? -5.562 -3.349 22.093 1.00 63.09 84 GLN A C 1
ATOM 685 O O . GLN A 1 84 ? -4.715 -2.868 22.839 1.00 63.09 84 GLN A O 1
ATOM 690 N N . LEU A 1 85 ? -6.689 -3.899 22.549 1.00 57.03 85 LEU A N 1
ATOM 691 C CA . LEU A 1 85 ? -6.961 -4.131 23.960 1.00 57.03 85 LEU A CA 1
ATOM 692 C C . LEU A 1 85 ? -6.105 -5.310 24.455 1.00 57.03 85 LEU A C 1
ATOM 694 O O . LEU A 1 85 ? -6.193 -6.394 23.876 1.00 57.03 85 LEU A O 1
ATOM 698 N N . PRO A 1 86 ? -5.286 -5.127 25.505 1.00 54.97 86 PRO A N 1
ATOM 699 C CA . PRO A 1 86 ? -4.579 -6.234 26.136 1.00 54.97 86 PRO A CA 1
ATOM 700 C C . PRO A 1 86 ? -5.584 -7.228 26.740 1.00 54.97 86 PRO A C 1
ATOM 702 O O . PRO A 1 86 ? -6.599 -6.817 27.306 1.00 54.97 86 PRO A O 1
ATOM 705 N N . GLU A 1 87 ? -5.277 -8.529 26.647 1.00 57.09 87 GLU A N 1
ATOM 706 C CA . GLU A 1 87 ? -6.113 -9.664 27.101 1.00 57.09 87 GLU A CA 1
ATOM 707 C C . GLU A 1 87 ? -6.617 -9.543 28.551 1.00 57.09 87 GLU A C 1
ATOM 709 O O . GLU A 1 87 ? -7.608 -10.160 28.925 1.00 57.09 87 GLU A O 1
ATOM 714 N N . PHE A 1 88 ? -5.967 -8.715 29.370 1.00 57.75 88 PHE A N 1
ATOM 715 C CA . PHE A 1 88 ? -6.280 -8.537 30.786 1.00 57.75 88 PHE A CA 1
ATOM 716 C C . PHE A 1 88 ? -7.502 -7.652 31.060 1.00 57.75 88 PHE A C 1
ATOM 718 O O . PHE A 1 88 ? -8.030 -7.678 32.171 1.00 57.75 88 PHE A O 1
ATOM 725 N N . ILE A 1 89 ? -7.990 -6.885 30.077 1.00 57.19 89 ILE A N 1
ATOM 726 C CA . ILE A 1 89 ? -9.222 -6.095 30.229 1.00 57.19 89 ILE A CA 1
ATOM 727 C C . ILE A 1 89 ? -10.393 -6.914 29.682 1.00 57.19 89 ILE A C 1
ATOM 729 O O . ILE A 1 89 ? -11.049 -6.555 28.703 1.00 57.19 89 ILE A O 1
ATOM 733 N N . THR A 1 90 ? -10.676 -8.035 30.345 1.00 53.75 90 THR A N 1
ATOM 734 C CA . THR A 1 90 ? -11.993 -8.666 30.265 1.00 53.75 90 THR A CA 1
ATOM 735 C C . THR A 1 90 ? -12.982 -7.660 30.830 1.00 53.75 90 THR A C 1
ATOM 737 O O . THR A 1 90 ? -13.085 -7.478 32.045 1.00 53.75 90 THR A O 1
ATOM 740 N N . ILE A 1 91 ? -13.678 -6.949 29.941 1.00 57.31 91 ILE A N 1
ATOM 741 C CA . ILE A 1 91 ? -14.829 -6.123 30.296 1.00 57.31 91 ILE A CA 1
ATOM 742 C C . ILE A 1 91 ? -15.744 -7.040 31.099 1.00 57.31 91 ILE A C 1
ATOM 744 O O . ILE A 1 91 ? -16.303 -7.984 30.541 1.00 57.31 91 ILE A O 1
ATOM 748 N N . LYS A 1 92 ? -15.856 -6.798 32.414 1.00 53.62 92 LYS A N 1
ATOM 749 C CA . LYS A 1 92 ? -16.846 -7.461 33.258 1.00 53.62 92 LYS A CA 1
ATOM 750 C C . LYS A 1 92 ? -18.195 -7.204 32.610 1.00 53.62 92 LYS A C 1
ATOM 752 O O . LYS A 1 92 ? -18.742 -6.105 32.694 1.00 53.62 92 LYS A O 1
ATOM 757 N N . GLN A 1 93 ? -18.687 -8.210 31.901 1.00 50.78 93 GLN A N 1
ATOM 758 C CA . GLN A 1 93 ? -20.017 -8.222 31.344 1.00 50.78 93 GLN A CA 1
ATOM 759 C C . GLN A 1 93 ? -20.941 -8.136 32.554 1.00 50.78 93 GLN A C 1
ATOM 761 O O . GLN A 1 93 ? -21.051 -9.081 33.334 1.00 50.78 93 GLN A O 1
ATOM 766 N N . ARG A 1 94 ? -21.511 -6.953 32.792 1.00 54.94 94 ARG A N 1
ATOM 767 C CA . ARG A 1 94 ? -22.531 -6.779 33.819 1.00 54.94 94 ARG A CA 1
ATOM 768 C C . ARG A 1 94 ? -23.765 -7.501 33.298 1.00 54.94 94 ARG A C 1
ATOM 770 O O . ARG A 1 94 ? -24.548 -6.932 32.545 1.00 54.94 94 ARG A O 1
ATOM 777 N N . ILE A 1 95 ? -23.858 -8.782 33.635 1.00 52.56 95 ILE A N 1
ATOM 778 C CA . ILE A 1 95 ? -25.090 -9.552 33.564 1.00 52.56 95 ILE A CA 1
ATOM 779 C C . ILE A 1 95 ? -26.034 -8.841 34.536 1.00 52.56 95 ILE A C 1
ATOM 781 O O . ILE A 1 95 ? -25.865 -8.931 35.749 1.00 52.56 95 ILE A O 1
ATOM 785 N N . TYR A 1 96 ? -26.930 -8.018 34.000 1.00 50.19 96 TYR A N 1
ATOM 786 C CA . TYR A 1 96 ? -28.135 -7.643 34.724 1.00 50.19 96 TYR A CA 1
ATOM 787 C C . TYR A 1 96 ? -29.054 -8.863 34.670 1.00 50.19 96 TYR A C 1
ATOM 789 O O . TYR A 1 96 ? -29.235 -9.430 33.591 1.00 50.19 96 TYR A O 1
ATOM 797 N N . GLN A 1 97 ? -29.492 -9.286 35.857 1.00 42.56 97 GLN A N 1
ATOM 798 C CA . GLN A 1 97 ? -30.416 -10.395 36.101 1.00 42.56 97 GLN A CA 1
ATOM 799 C C . GLN A 1 97 ? -31.714 -10.241 35.313 1.00 42.56 97 GLN A C 1
ATOM 801 O O . GLN A 1 97 ? -32.180 -9.085 35.183 1.00 42.56 97 GLN A O 1
#

InterPro domains:
  IPR025407 Protein of unknown function DUF4133 [PF13571] (9-93)

Secondary structure (DSSP, 8-state):
---------------TT--HHHHHHHHHHHHHHHHHHHHHHHHHHHHHHHHHHHHHHHHHHHHHHHHHHHHHHHHHHHHHHHHHS-TT---------

pLDDT: mean 71.04, std 16.5, range [42.56, 93.69]

Sequence (97 aa):
MKSYTIQKIDTNLYIKGFSGQLVYLALYGILATLILFVILYIAAGTFVSVAVCVPAFFAWLYRLNRIQKNYGHRGWHKKRIARQLPEFITIKQRIYQ

Radius of gyration: 21.08 Å; Cα contacts (8 Å, |Δi|>4): 36; chains: 1; bounding box: 49×40×55 Å

Foldseek 3Di:
DDDDPPDPPPPLVCPPQAQVVLVVVLVVLVVVLVVQLVVCCVVPNDPVSCVPSVVSSVVSVVVSVVVCVVQPNPRVVVVVVVVVDPPPCPPPPPPDD

Organism: NCBI:txid1168034